Protein AF-A0A9E2ZW90-F1 (afdb_monomer)

Sequence (131 aa):
YHDELQDFEKMGVVRVLAVPSRVPGQPKIYVQNRILEQHADVWRLIEAGAVIFVCGNASTMAPAVRRAFMDVFCQQTGKSQADADTWLTDLRADHRYLEDIWGGSAAPADSVPSHDTAAMGGSAAVPCEGA

Solvent-accessible surface area (backbone atoms only — not comparable to full-atom values): 8274 Å² total; per-residue (Å²): 110,70,67,60,53,52,51,36,35,76,70,66,76,48,84,85,84,83,61,72,49,80,50,88,97,53,80,73,42,46,68,38,57,53,49,51,77,40,27,69,63,53,47,54,40,50,75,71,66,49,70,45,78,48,73,46,44,41,72,60,53,48,60,46,40,52,50,31,54,33,50,37,45,26,72,74,69,73,50,52,72,67,55,25,53,51,51,53,51,50,34,39,76,68,72,31,45,47,76,55,62,47,84,53,87,76,74,73,86,82,77,74,84,73,92,76,87,89,84,89,82,89,82,85,86,78,80,88,84,83,132

pLDDT: mean 85.1, std 20.92, range [36.53, 98.12]

Nearest PDB structures (foldseek):
  4dql-assembly3_B-2  TM=9.757E-01  e=1.133E-09  Priestia megaterium
  4dql-assembly3_A  TM=9.808E-01  e=2.671E-09  Priestia megaterium
  4dqk-assembly1_A  TM=9.873E-01  e=9.989E-09  Priestia megaterium
  8dmg-assembly1_B  TM=9.808E-01  e=9.352E-09  Priestia megaterium NBRC 15308 = ATCC 14581
  4dqk-assembly2_B  TM=9.837E-01  e=1.932E-08  Priestia megaterium

Mean predicted aligned error: 10.11 Å

Structure (mmCIF, N/CA/C/O backbone):
data_AF-A0A9E2ZW90-F1
#
_entry.id   AF-A0A9E2ZW90-F1
#
loop_
_atom_site.group_PDB
_atom_site.id
_atom_site.type_symbol
_atom_site.label_atom_id
_atom_site.label_alt_id
_atom_site.label_comp_id
_atom_site.label_asym_id
_atom_site.label_entity_id
_atom_site.label_seq_id
_atom_site.pdbx_PDB_ins_code
_atom_site.Cartn_x
_atom_site.Cartn_y
_atom_site.Cartn_z
_atom_site.occupancy
_atom_site.B_iso_or_equiv
_atom_site.auth_seq_id
_atom_site.auth_comp_id
_atom_site.auth_asym_id
_atom_site.auth_atom_id
_atom_site.pdbx_PDB_model_num
ATOM 1 N N . TYR A 1 1 ? 12.800 -12.842 -13.103 1.00 93.94 1 TYR A N 1
ATOM 2 C CA . TYR A 1 1 ? 11.391 -13.272 -13.086 1.00 93.94 1 TYR A CA 1
ATOM 3 C C . TYR A 1 1 ? 10.472 -12.446 -13.994 1.00 93.94 1 TYR A C 1
ATOM 5 O O . TYR A 1 1 ? 9.275 -12.471 -13.772 1.00 93.94 1 TYR A O 1
ATOM 13 N N . HIS A 1 2 ? 10.961 -11.704 -15.004 1.00 93.00 2 HIS A N 1
ATOM 14 C CA . HIS A 1 2 ? 10.053 -10.918 -15.862 1.00 93.00 2 HIS A CA 1
ATOM 15 C C . HIS A 1 2 ? 9.076 -11.822 -16.626 1.00 93.00 2 HIS A C 1
ATOM 17 O O . HIS A 1 2 ? 7.869 -11.675 -16.464 1.00 93.00 2 HIS A O 1
ATOM 23 N N . ASP A 1 3 ? 9.613 -12.791 -17.369 1.00 96.62 3 ASP A N 1
ATOM 24 C CA . ASP A 1 3 ? 8.826 -13.700 -18.209 1.00 96.62 3 ASP A CA 1
ATOM 25 C C . ASP A 1 3 ? 7.874 -14.567 -17.367 1.00 96.62 3 ASP A C 1
ATOM 27 O O . ASP A 1 3 ? 6.688 -14.662 -17.663 1.00 96.62 3 ASP A O 1
ATOM 31 N N . GLU A 1 4 ? 8.355 -15.101 -16.239 1.00 97.19 4 GLU A N 1
ATOM 32 C CA . GLU A 1 4 ? 7.540 -15.888 -15.300 1.00 97.19 4 GLU A CA 1
ATOM 33 C C . GLU A 1 4 ? 6.338 -15.101 -14.751 1.00 97.19 4 GLU A C 1
ATOM 35 O O . GLU A 1 4 ? 5.223 -15.616 -14.695 1.00 97.19 4 GLU A O 1
ATOM 40 N N . LEU A 1 5 ? 6.539 -13.833 -14.372 1.00 96.56 5 LEU A N 1
ATOM 41 C CA . LEU A 1 5 ? 5.458 -12.974 -13.885 1.00 96.56 5 LEU A CA 1
ATOM 42 C C . LEU A 1 5 ? 4.443 -12.649 -14.987 1.00 96.56 5 LEU A C 1
ATOM 44 O O . LEU A 1 5 ? 3.246 -12.583 -14.708 1.00 96.56 5 LEU A O 1
ATOM 48 N N . GLN A 1 6 ? 4.898 -12.480 -16.231 1.00 95.88 6 GLN A N 1
ATOM 49 C CA . GLN A 1 6 ? 4.004 -12.300 -17.376 1.00 95.88 6 GLN A CA 1
ATOM 50 C C . GLN A 1 6 ? 3.179 -13.554 -17.656 1.00 95.88 6 GLN A C 1
ATOM 52 O O . GLN A 1 6 ? 2.001 -13.450 -17.996 1.00 95.88 6 GLN A O 1
ATOM 57 N N . ASP A 1 7 ? 3.767 -14.737 -17.515 1.00 97.31 7 ASP A N 1
ATOM 58 C CA . ASP A 1 7 ? 3.042 -15.987 -17.714 1.00 97.31 7 ASP A CA 1
ATOM 59 C C . ASP A 1 7 ? 2.000 -16.211 -16.613 1.00 97.31 7 ASP A C 1
ATOM 61 O O . ASP A 1 7 ? 0.855 -16.548 -16.923 1.00 97.31 7 ASP A O 1
ATOM 65 N N . PHE A 1 8 ? 2.316 -15.902 -15.351 1.00 97.38 8 PHE A N 1
ATOM 66 C CA . PHE A 1 8 ? 1.319 -15.931 -14.276 1.00 97.38 8 PHE A CA 1
ATOM 67 C C . PHE A 1 8 ? 0.190 -14.914 -14.465 1.00 97.38 8 PHE A C 1
ATOM 69 O O . PHE A 1 8 ? -0.954 -15.201 -14.102 1.00 97.38 8 PHE A O 1
ATOM 76 N N . GLU A 1 9 ? 0.476 -13.758 -15.062 1.00 96.56 9 GLU A N 1
ATOM 77 C CA . GLU A 1 9 ? -0.554 -12.783 -15.419 1.00 96.56 9 GLU A CA 1
ATOM 78 C C . GLU A 1 9 ? -1.463 -13.297 -16.544 1.00 96.56 9 GLU A C 1
ATOM 80 O O . GLU A 1 9 ? -2.687 -13.22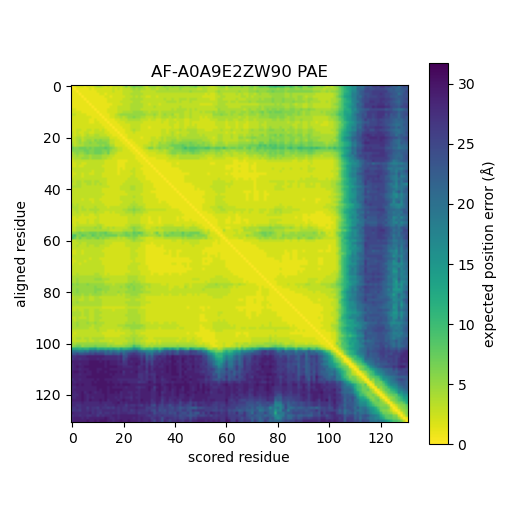3 -16.423 1.00 96.56 9 GLU A O 1
ATOM 85 N N . LYS A 1 10 ? -0.905 -13.926 -17.589 1.00 96.12 10 LYS A N 1
ATOM 86 C CA . LYS A 1 10 ? -1.696 -14.583 -18.653 1.00 96.12 10 LYS A CA 1
ATOM 87 C C . LYS A 1 10 ? -2.564 -15.722 -18.114 1.00 96.12 10 LYS A C 1
ATOM 89 O O . LYS A 1 10 ? -3.661 -15.945 -18.617 1.00 96.12 10 LYS A O 1
ATOM 94 N N . MET A 1 11 ? -2.078 -16.436 -17.100 1.00 96.94 11 MET A N 1
ATOM 95 C CA . MET A 1 11 ? -2.821 -17.495 -16.411 1.00 96.94 11 MET A CA 1
ATOM 96 C C . MET A 1 11 ? -3.881 -16.954 -15.436 1.00 96.94 11 MET A C 1
ATOM 98 O O . MET A 1 11 ? -4.652 -17.740 -14.891 1.00 96.94 11 MET A O 1
ATOM 102 N N . GLY A 1 12 ? -3.929 -15.638 -15.198 1.00 96.00 12 GLY A N 1
ATOM 103 C CA . GLY A 1 12 ? -4.871 -15.006 -14.271 1.00 96.00 12 GLY A CA 1
ATOM 104 C C . GLY A 1 12 ? -4.559 -15.246 -12.791 1.00 96.00 12 GLY A C 1
ATOM 105 O O . GLY A 1 12 ? -5.426 -15.029 -11.948 1.00 96.00 12 GLY A O 1
ATOM 106 N N . VAL A 1 13 ? -3.344 -15.698 -12.462 1.00 96.50 13 VAL A N 1
ATOM 107 C CA . VAL A 1 13 ? -2.918 -15.972 -11.077 1.00 96.50 13 VAL A CA 1
ATOM 108 C C . VAL A 1 13 ? -2.594 -14.672 -10.342 1.00 96.50 13 VAL A C 1
ATOM 110 O O . VAL A 1 13 ? -2.891 -14.528 -9.159 1.00 96.50 13 VAL A O 1
ATOM 113 N N . VAL A 1 14 ? -1.991 -13.714 -11.047 1.00 96.19 14 VAL A N 1
ATOM 114 C CA . VAL A 1 14 ? -1.603 -12.406 -10.510 1.00 96.19 14 VAL A CA 1
ATOM 115 C C . VAL A 1 14 ? -1.945 -11.299 -11.502 1.00 96.19 14 VAL A C 1
ATOM 117 O O . VAL A 1 14 ? -2.044 -11.534 -12.700 1.00 96.19 14 VAL A O 1
ATOM 120 N N . ARG A 1 15 ? -2.073 -10.069 -11.005 1.00 95.00 15 ARG A N 1
ATOM 121 C CA . ARG A 1 15 ? -2.027 -8.844 -11.814 1.00 95.00 15 ARG A CA 1
ATOM 122 C C . ARG A 1 15 ? -0.763 -8.094 -11.422 1.00 95.00 15 ARG A C 1
ATOM 124 O O . ARG A 1 15 ? -0.601 -7.764 -10.245 1.00 95.00 15 ARG A O 1
ATOM 131 N N . VAL A 1 16 ? 0.123 -7.821 -12.373 1.00 95.12 16 VAL A N 1
ATOM 132 C CA . VAL A 1 16 ? 1.447 -7.257 -12.084 1.00 95.12 16 VAL A CA 1
ATOM 133 C C . VAL A 1 16 ? 1.476 -5.781 -12.453 1.00 95.12 16 VAL A C 1
ATOM 135 O O . VAL A 1 16 ? 1.286 -5.387 -13.598 1.00 95.12 16 VAL A O 1
ATOM 138 N N . LEU A 1 17 ? 1.766 -4.933 -11.468 1.00 93.81 17 LEU A N 1
ATOM 139 C CA . LEU A 1 17 ? 1.969 -3.503 -11.684 1.00 93.81 17 LEU A CA 1
ATOM 140 C C . LEU A 1 17 ? 3.455 -3.174 -11.539 1.00 93.81 17 LEU A C 1
ATOM 142 O O . LEU A 1 17 ? 3.950 -2.938 -10.439 1.00 93.81 17 LEU A O 1
ATOM 146 N N . ALA A 1 18 ? 4.172 -3.160 -12.663 1.00 93.25 18 ALA A N 1
ATOM 147 C CA . ALA A 1 18 ? 5.572 -2.755 -12.693 1.00 93.25 18 ALA A CA 1
ATOM 148 C C . ALA A 1 18 ? 5.706 -1.225 -12.607 1.00 93.25 18 ALA A C 1
ATOM 150 O O . ALA A 1 18 ? 5.009 -0.489 -13.304 1.00 93.25 18 ALA A O 1
ATOM 151 N N . VAL A 1 19 ? 6.632 -0.749 -11.770 1.00 94.50 19 VAL A N 1
ATOM 152 C CA . VAL A 1 19 ? 6.842 0.684 -11.509 1.00 94.50 19 VAL A CA 1
ATOM 153 C C . VAL A 1 19 ? 8.312 1.052 -11.763 1.00 94.50 19 VAL A C 1
ATOM 155 O O . VAL A 1 19 ? 9.106 1.145 -10.823 1.00 94.50 19 VAL A O 1
ATOM 158 N N . PRO A 1 20 ? 8.733 1.199 -13.035 1.00 93.44 20 PRO A N 1
ATOM 159 C CA . PRO A 1 20 ? 10.111 1.548 -13.361 1.00 93.44 20 PRO A CA 1
ATOM 160 C C . PRO A 1 20 ? 10.410 3.004 -12.979 1.00 93.44 20 PRO A C 1
ATOM 162 O O . PRO A 1 20 ? 9.809 3.940 -13.495 1.00 93.44 20 PRO A O 1
ATOM 165 N N . SER A 1 21 ? 11.393 3.214 -12.104 1.00 94.06 21 SER A N 1
ATOM 166 C CA . SER A 1 21 ? 11.715 4.549 -11.572 1.00 94.06 21 SER A CA 1
ATOM 167 C C . SER A 1 21 ? 12.624 5.402 -12.466 1.00 94.06 21 SER A C 1
ATOM 169 O O . SER A 1 21 ? 12.864 6.567 -12.156 1.00 94.06 21 SER A O 1
ATOM 171 N N . ARG A 1 22 ? 13.185 4.841 -13.547 1.00 95.00 22 ARG A N 1
ATOM 172 C CA . ARG A 1 22 ? 14.217 5.484 -14.389 1.00 95.00 22 ARG A CA 1
ATOM 173 C C . ARG A 1 22 ? 13.880 5.423 -15.878 1.00 95.00 22 ARG A C 1
ATOM 175 O O . ARG A 1 22 ? 14.718 5.040 -16.689 1.00 95.00 22 ARG A O 1
ATOM 182 N N . VAL A 1 23 ? 12.650 5.779 -16.234 1.00 94.12 23 VAL A N 1
ATOM 183 C CA . VAL A 1 23 ? 12.246 5.881 -17.640 1.00 94.12 23 VAL A CA 1
ATOM 184 C C . VAL A 1 23 ? 12.685 7.248 -18.192 1.00 94.12 23 VAL A C 1
ATOM 186 O O . VAL A 1 23 ? 12.332 8.272 -17.603 1.00 94.12 23 VAL A O 1
ATOM 189 N N . PRO A 1 24 ? 13.471 7.307 -19.287 1.00 95.25 24 PRO A N 1
ATOM 190 C CA . PRO A 1 24 ? 13.900 8.575 -19.874 1.00 95.25 24 PRO A CA 1
ATOM 191 C C . PRO A 1 24 ? 12.714 9.479 -20.232 1.00 95.25 24 PRO A C 1
ATOM 193 O O . PRO A 1 24 ? 11.746 9.030 -20.839 1.00 95.25 24 PRO A O 1
ATOM 196 N N . GLY A 1 25 ? 12.797 10.757 -19.855 1.00 93.44 25 GLY A N 1
ATOM 197 C CA . GLY A 1 25 ? 11.747 11.744 -20.132 1.00 93.44 25 GLY A CA 1
ATOM 198 C C . GLY A 1 25 ? 10.500 11.644 -19.245 1.00 93.44 25 GLY A C 1
ATOM 199 O O . GLY A 1 25 ? 9.548 12.379 -19.485 1.00 93.44 25 GLY A O 1
ATOM 200 N N . GLN A 1 26 ? 10.490 10.778 -18.224 1.00 93.19 26 GLN A N 1
ATOM 201 C CA . GLN A 1 26 ? 9.369 10.631 -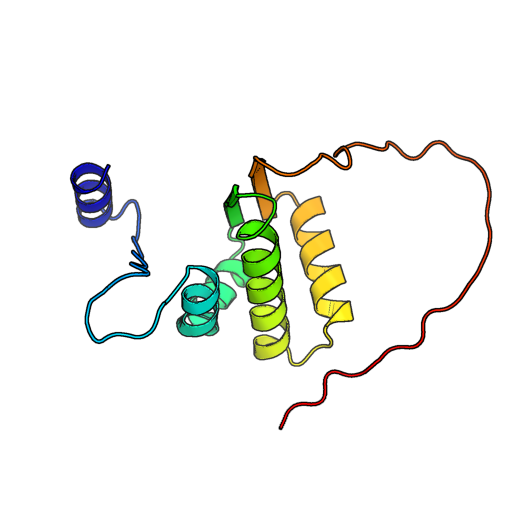17.289 1.00 93.19 26 GLN A CA 1
ATOM 202 C C . GLN A 1 26 ? 9.792 10.938 -15.843 1.00 93.19 26 GLN A C 1
ATOM 204 O O . GLN A 1 26 ? 10.957 10.735 -15.481 1.00 93.19 26 GLN A O 1
ATOM 209 N N . PRO A 1 27 ? 8.869 11.430 -14.994 1.00 92.31 27 PRO A N 1
ATOM 210 C CA . PRO A 1 27 ? 9.144 11.607 -13.573 1.00 92.31 27 PRO A CA 1
ATOM 211 C C . PRO A 1 27 ? 9.417 10.260 -12.893 1.00 92.31 27 PRO A C 1
ATOM 213 O O . PRO A 1 27 ? 8.918 9.212 -13.305 1.00 92.31 27 PRO A O 1
ATOM 216 N N . LYS A 1 28 ? 10.208 10.285 -11.815 1.00 94.94 28 LYS A N 1
ATOM 217 C CA . LYS A 1 28 ? 10.490 9.075 -11.036 1.00 94.94 28 LYS A CA 1
ATOM 218 C C . LYS A 1 28 ? 9.238 8.640 -10.286 1.00 94.94 28 LYS A C 1
ATOM 220 O O . LYS A 1 28 ? 8.742 9.372 -9.431 1.00 94.94 28 LYS A O 1
ATOM 225 N N . ILE A 1 29 ? 8.790 7.424 -10.559 1.00 94.88 29 ILE A N 1
ATOM 226 C CA . ILE A 1 29 ? 7.677 6.786 -9.859 1.00 94.88 29 ILE A CA 1
ATOM 227 C C . ILE A 1 29 ? 8.175 5.611 -9.016 1.00 94.88 29 ILE A C 1
ATOM 229 O O . ILE A 1 29 ? 9.145 4.939 -9.370 1.00 94.88 29 ILE A O 1
ATOM 233 N N . TYR A 1 30 ? 7.512 5.382 -7.886 1.00 96.38 30 TYR A N 1
ATOM 234 C CA . TYR A 1 30 ? 7.791 4.290 -6.958 1.00 96.38 30 TYR A CA 1
ATOM 235 C C . TYR A 1 30 ? 6.488 3.613 -6.533 1.00 96.38 30 TYR A C 1
ATOM 237 O O . TYR A 1 30 ? 5.397 4.131 -6.776 1.00 96.38 30 TYR A O 1
ATOM 245 N N . VAL A 1 31 ? 6.602 2.458 -5.881 1.00 96.88 31 VAL A N 1
ATOM 246 C CA . VAL A 1 31 ? 5.457 1.627 -5.482 1.00 96.88 31 VAL A CA 1
ATOM 247 C C . VAL A 1 31 ? 4.433 2.382 -4.630 1.00 96.88 31 VAL A C 1
ATOM 249 O O . VAL A 1 31 ? 3.240 2.268 -4.889 1.00 96.88 31 VAL A O 1
ATOM 252 N N . GLN A 1 32 ? 4.873 3.233 -3.699 1.00 97.19 32 GLN A N 1
ATOM 253 C CA . GLN A 1 32 ? 3.984 4.041 -2.860 1.00 97.19 32 GLN A CA 1
ATOM 254 C C . GLN A 1 32 ? 3.143 5.036 -3.672 1.00 97.19 32 GLN A C 1
ATOM 256 O O . GLN A 1 32 ? 1.968 5.230 -3.380 1.00 97.19 32 GLN A O 1
ATOM 261 N N . ASN A 1 33 ? 3.705 5.597 -4.749 1.00 96.38 33 ASN A N 1
ATOM 262 C CA . ASN A 1 33 ? 2.966 6.493 -5.640 1.00 96.38 33 ASN A CA 1
ATOM 263 C C . ASN A 1 33 ? 1.883 5.705 -6.381 1.00 96.38 33 ASN A C 1
ATOM 265 O O . ASN A 1 33 ? 0.744 6.145 -6.481 1.00 96.38 33 ASN A O 1
ATOM 269 N N . ARG A 1 34 ? 2.226 4.498 -6.848 1.00 96.12 34 ARG A N 1
ATOM 270 C CA . ARG A 1 34 ? 1.290 3.637 -7.572 1.00 96.12 34 ARG A CA 1
ATOM 271 C C . ARG A 1 34 ? 0.141 3.142 -6.689 1.00 96.12 34 ARG A C 1
ATOM 273 O O . ARG A 1 34 ? -0.977 3.023 -7.181 1.00 96.12 34 ARG A O 1
ATOM 280 N N . ILE A 1 35 ? 0.402 2.891 -5.404 1.00 97.25 35 ILE A N 1
ATOM 281 C CA . ILE A 1 35 ? -0.630 2.563 -4.406 1.00 97.25 35 ILE A CA 1
ATOM 282 C C . ILE A 1 35 ? -1.636 3.712 -4.287 1.00 97.25 35 ILE A C 1
ATOM 284 O O . ILE A 1 35 ? -2.837 3.470 -4.353 1.00 97.25 35 ILE A O 1
ATOM 288 N N . LEU A 1 36 ? -1.155 4.955 -4.188 1.00 96.81 36 LEU A N 1
ATOM 289 C CA . LEU A 1 36 ? -2.013 6.142 -4.116 1.00 96.81 36 LEU A CA 1
ATOM 290 C C . LEU A 1 36 ? -2.792 6.374 -5.418 1.00 96.81 36 LEU A C 1
ATOM 292 O O . LEU A 1 36 ? -3.987 6.648 -5.386 1.00 96.81 36 LEU A O 1
ATOM 296 N N . GLU A 1 37 ? -2.169 6.195 -6.583 1.00 96.06 37 GLU A N 1
ATOM 297 C CA . GLU A 1 37 ? -2.874 6.284 -7.872 1.00 96.06 37 GLU A CA 1
ATOM 298 C C . GLU A 1 37 ? -4.011 5.258 -7.995 1.00 96.06 37 GLU A C 1
ATOM 300 O O . GLU A 1 37 ? -5.036 5.537 -8.611 1.00 96.06 37 GLU A O 1
ATOM 305 N N . GLN A 1 38 ? -3.834 4.065 -7.421 1.00 95.81 38 GLN A N 1
ATOM 306 C CA . GLN A 1 38 ? -4.810 2.971 -7.441 1.00 95.81 38 GLN A CA 1
ATOM 307 C C . GLN A 1 38 ? -5.608 2.870 -6.125 1.00 95.81 38 GLN A C 1
ATOM 309 O O . GLN A 1 38 ? -6.179 1.818 -5.841 1.00 95.81 38 GLN A O 1
ATOM 314 N N . HIS A 1 39 ? -5.665 3.944 -5.325 1.00 95.88 39 HIS A N 1
ATOM 315 C CA . HIS A 1 39 ? -6.252 3.959 -3.977 1.00 95.88 39 HIS A CA 1
ATOM 316 C C . HIS A 1 39 ? -7.652 3.332 -3.902 1.00 95.88 39 HIS A C 1
ATOM 318 O O . HIS A 1 39 ? -7.926 2.591 -2.964 1.00 95.88 39 HIS A O 1
ATOM 324 N N . ALA A 1 40 ? -8.527 3.578 -4.882 1.00 95.50 40 ALA A N 1
ATOM 325 C CA . ALA A 1 40 ? -9.877 3.007 -4.917 1.00 95.50 40 ALA A CA 1
ATOM 326 C C . ALA A 1 40 ? -9.879 1.474 -5.058 1.00 95.50 40 ALA A C 1
ATOM 328 O O . ALA A 1 40 ? -10.579 0.778 -4.324 1.00 95.50 40 ALA A O 1
ATOM 329 N N . ASP A 1 41 ? -9.060 0.938 -5.964 1.00 95.88 41 ASP A N 1
ATOM 330 C CA . ASP A 1 41 ? -8.918 -0.508 -6.160 1.00 95.88 41 ASP A CA 1
ATOM 331 C C . ASP A 1 41 ? -8.260 -1.175 -4.949 1.00 95.88 41 ASP A C 1
ATOM 333 O O . ASP A 1 41 ? -8.696 -2.239 -4.507 1.00 95.88 41 ASP A O 1
ATOM 337 N N . VAL A 1 42 ? -7.221 -0.538 -4.404 1.00 96.44 42 VAL A N 1
ATOM 338 C CA . VAL A 1 42 ? -6.516 -1.007 -3.207 1.00 96.44 42 VAL A CA 1
ATOM 339 C C . VAL A 1 42 ? -7.474 -1.064 -2.019 1.00 96.44 42 VAL A C 1
ATOM 341 O O . VAL A 1 42 ? -7.556 -2.095 -1.353 1.00 96.44 42 VAL A O 1
ATOM 344 N N . TRP A 1 43 ? -8.238 0.002 -1.783 1.00 97.50 43 TRP A N 1
ATOM 345 C CA . TRP A 1 43 ? -9.195 0.067 -0.682 1.00 97.50 43 TRP A CA 1
ATOM 346 C C . TRP A 1 43 ? -10.287 -0.992 -0.805 1.00 97.50 43 TRP A C 1
ATOM 348 O O . TRP A 1 43 ? -10.528 -1.738 0.140 1.00 97.50 43 TRP A O 1
ATOM 358 N N . ARG A 1 44 ? -10.856 -1.157 -2.004 1.00 97.69 44 ARG A N 1
ATOM 359 C CA . ARG A 1 44 ? -11.848 -2.204 -2.279 1.00 97.69 44 ARG A CA 1
ATOM 360 C C . ARG A 1 44 ? -11.333 -3.604 -1.924 1.00 97.69 44 ARG A C 1
ATOM 362 O O . ARG A 1 44 ? -12.089 -4.424 -1.411 1.00 97.69 44 ARG A O 1
ATOM 369 N N . LEU A 1 45 ? -10.062 -3.905 -2.205 1.00 97.12 45 LEU A N 1
ATOM 370 C CA . LEU A 1 45 ? -9.453 -5.192 -1.842 1.00 97.12 45 LEU A CA 1
ATOM 371 C C . LEU A 1 45 ? -9.278 -5.332 -0.326 1.00 97.12 45 LEU A C 1
ATOM 373 O O . LEU A 1 45 ? -9.556 -6.395 0.229 1.00 97.12 45 LEU A O 1
ATOM 377 N N . ILE A 1 46 ? -8.850 -4.265 0.347 1.00 96.25 46 ILE A N 1
ATOM 378 C CA . ILE A 1 46 ? -8.707 -4.226 1.806 1.00 96.25 46 ILE A CA 1
ATOM 379 C C . ILE A 1 46 ? -10.057 -4.475 2.486 1.00 96.25 46 ILE A C 1
ATOM 381 O O . ILE A 1 46 ? -10.135 -5.304 3.396 1.00 96.25 46 ILE A O 1
ATOM 385 N N . GLU A 1 47 ? -11.125 -3.822 2.032 1.00 96.12 47 GLU A N 1
ATOM 386 C CA . GLU A 1 47 ? -12.480 -4.036 2.554 1.00 96.12 47 GLU A CA 1
ATOM 387 C C . GLU A 1 47 ? -12.980 -5.460 2.291 1.00 96.12 47 GLU A C 1
ATOM 389 O O . GLU A 1 47 ? -13.644 -6.050 3.139 1.00 96.12 47 GLU A O 1
ATOM 394 N N . ALA A 1 48 ? -12.589 -6.056 1.162 1.00 97.25 48 ALA A N 1
ATOM 395 C CA . ALA A 1 48 ? -12.907 -7.441 0.823 1.00 97.25 48 ALA A CA 1
ATOM 396 C C . ALA A 1 48 ? -12.104 -8.493 1.618 1.00 97.25 48 ALA A C 1
ATOM 398 O O . ALA A 1 48 ? -12.229 -9.686 1.344 1.00 97.25 48 ALA A O 1
ATOM 399 N N . GLY A 1 49 ? -11.280 -8.088 2.589 1.00 96.19 49 GLY A N 1
ATOM 400 C CA . GLY A 1 49 ? -10.531 -9.024 3.428 1.00 96.19 49 GLY A CA 1
ATOM 401 C C . GLY A 1 49 ? -9.131 -9.368 2.914 1.00 96.19 49 GLY A C 1
ATOM 402 O O . GLY A 1 49 ? -8.542 -10.333 3.395 1.00 96.19 49 GLY A O 1
ATOM 403 N N . ALA A 1 50 ? -8.570 -8.606 1.967 1.00 96.88 50 ALA A N 1
ATOM 404 C CA . ALA A 1 50 ? -7.228 -8.877 1.449 1.00 96.88 50 ALA A CA 1
ATOM 405 C C . ALA A 1 50 ? -6.150 -8.845 2.547 1.00 96.88 50 ALA A C 1
ATOM 407 O O . ALA A 1 50 ? -6.268 -8.115 3.541 1.00 96.88 50 ALA A O 1
ATOM 408 N N . VAL A 1 51 ? -5.093 -9.626 2.316 1.00 97.81 51 VAL A N 1
ATOM 409 C CA . VAL A 1 51 ? -3.859 -9.648 3.107 1.00 97.81 51 VAL A CA 1
ATOM 410 C C . VAL A 1 51 ? -2.777 -8.910 2.325 1.00 97.81 51 VAL A C 1
ATOM 412 O O . VAL A 1 51 ? -2.581 -9.151 1.133 1.00 97.81 51 VAL A O 1
ATOM 415 N N . ILE A 1 52 ? -2.090 -7.995 2.996 1.00 98.00 52 ILE A N 1
ATOM 416 C CA . ILE A 1 52 ? -1.047 -7.147 2.434 1.00 98.00 52 ILE A CA 1
ATOM 417 C C . ILE A 1 52 ? 0.308 -7.717 2.843 1.00 98.00 52 ILE A C 1
ATOM 419 O O . ILE A 1 52 ? 0.576 -7.914 4.026 1.00 98.00 52 ILE A O 1
ATOM 423 N N . PHE A 1 53 ? 1.174 -7.927 1.857 1.00 97.56 53 PHE A N 1
ATOM 424 C CA . PHE A 1 53 ? 2.560 -8.335 2.061 1.00 97.56 53 PHE A CA 1
ATOM 425 C C . PHE A 1 53 ? 3.494 -7.255 1.523 1.00 97.56 53 PHE A C 1
ATOM 427 O O . PHE A 1 53 ? 3.343 -6.808 0.383 1.00 97.56 53 PHE A O 1
ATOM 434 N N . VAL A 1 54 ? 4.473 -6.848 2.327 1.00 97.25 54 VAL A N 1
ATOM 435 C CA . VAL A 1 54 ? 5.479 -5.851 1.948 1.00 97.25 54 VAL A CA 1
ATOM 436 C C . VAL A 1 54 ? 6.864 -6.430 2.187 1.00 97.25 54 VAL A C 1
ATOM 438 O O . VAL A 1 54 ? 7.266 -6.631 3.327 1.00 97.25 54 VAL A O 1
ATOM 441 N N . CYS A 1 55 ? 7.617 -6.662 1.114 1.00 96.00 55 CYS A N 1
ATOM 442 C CA . CYS A 1 55 ? 8.999 -7.125 1.199 1.00 96.00 55 CYS A CA 1
ATOM 443 C C . CYS A 1 55 ? 9.959 -6.102 0.591 1.00 96.00 55 CYS A C 1
ATOM 445 O O . CYS A 1 55 ? 9.676 -5.543 -0.473 1.00 96.00 55 CYS A O 1
ATOM 447 N N . GLY A 1 56 ? 11.100 -5.842 1.231 1.00 94.06 56 GLY A N 1
ATOM 448 C CA . GLY A 1 56 ? 12.088 -4.927 0.662 1.00 94.06 56 GLY A CA 1
ATOM 449 C C . GLY A 1 56 ? 12.958 -4.185 1.664 1.00 94.06 56 GLY A C 1
ATOM 450 O O . GLY A 1 56 ? 13.221 -4.614 2.783 1.00 94.06 56 GLY A O 1
ATOM 451 N N . ASN A 1 57 ? 13.411 -3.011 1.232 1.00 93.69 57 ASN A N 1
ATOM 452 C CA . ASN A 1 57 ? 14.286 -2.159 2.023 1.00 93.69 57 ASN A CA 1
ATOM 453 C C . ASN A 1 57 ? 13.541 -1.548 3.227 1.00 93.69 57 ASN A C 1
ATOM 455 O O . ASN A 1 57 ? 12.613 -0.751 3.054 1.00 93.69 57 ASN A O 1
ATOM 459 N N . ALA A 1 58 ? 14.003 -1.868 4.437 1.00 90.81 58 ALA A N 1
ATOM 460 C CA . ALA A 1 58 ? 13.420 -1.410 5.698 1.00 90.81 58 ALA A CA 1
ATOM 461 C C . ALA A 1 58 ? 13.589 0.096 5.945 1.00 90.81 58 ALA A C 1
ATOM 463 O O . ALA A 1 58 ? 12.745 0.716 6.586 1.00 90.81 58 ALA A O 1
ATOM 464 N N . SER A 1 59 ? 14.670 0.686 5.434 1.00 89.06 59 SER A N 1
ATOM 465 C CA . SER A 1 59 ? 15.069 2.061 5.754 1.00 89.06 59 SER A CA 1
ATOM 466 C C . SER A 1 59 ? 14.337 3.114 4.920 1.00 89.06 59 SER A C 1
ATOM 468 O O . SER A 1 59 ? 14.149 4.237 5.373 1.00 89.06 59 SER A O 1
ATOM 470 N N . THR A 1 60 ? 13.933 2.775 3.694 1.00 90.06 60 THR A N 1
ATOM 471 C CA . THR A 1 60 ? 13.377 3.749 2.735 1.00 90.06 60 THR A CA 1
ATOM 472 C C . THR A 1 60 ? 12.041 3.317 2.148 1.00 90.06 60 THR A C 1
ATOM 474 O O . THR A 1 60 ? 11.090 4.093 2.157 1.00 90.06 60 THR A O 1
ATOM 477 N N . MET A 1 61 ? 11.941 2.077 1.662 1.00 94.50 61 MET A N 1
ATOM 478 C CA . MET A 1 61 ? 10.748 1.603 0.962 1.00 94.50 61 MET A CA 1
ATOM 479 C C . MET A 1 61 ? 9.611 1.297 1.939 1.00 94.50 61 MET A C 1
ATOM 481 O O . MET A 1 61 ? 8.501 1.786 1.750 1.00 94.50 61 MET A O 1
ATOM 485 N N . ALA A 1 62 ? 9.880 0.525 2.994 1.00 95.19 62 ALA A N 1
ATOM 486 C CA . ALA A 1 62 ? 8.837 0.095 3.923 1.00 95.19 62 ALA A CA 1
ATOM 487 C C . ALA A 1 62 ? 8.110 1.267 4.620 1.00 95.19 62 ALA A C 1
ATOM 489 O O . ALA A 1 62 ? 6.878 1.284 4.601 1.00 95.19 62 ALA A O 1
ATOM 490 N N . PRO A 1 63 ? 8.802 2.301 5.151 1.00 95.50 63 PRO A N 1
ATOM 491 C CA . PRO A 1 63 ? 8.125 3.454 5.744 1.00 95.50 63 PRO A CA 1
ATOM 492 C C . PRO A 1 63 ? 7.262 4.218 4.732 1.00 95.50 63 PRO A C 1
ATOM 494 O O . PRO A 1 63 ? 6.160 4.647 5.069 1.00 95.50 63 PRO A O 1
ATOM 497 N N . ALA A 1 64 ? 7.731 4.351 3.486 1.00 96.50 64 ALA A N 1
ATOM 498 C CA . ALA A 1 64 ? 6.994 5.038 2.428 1.00 96.50 64 ALA A CA 1
ATOM 499 C C . ALA A 1 64 ? 5.729 4.271 2.007 1.00 96.50 64 ALA A C 1
ATOM 501 O O . ALA A 1 64 ? 4.684 4.879 1.787 1.00 96.50 64 ALA A O 1
ATOM 502 N N . VAL A 1 65 ? 5.805 2.939 1.933 1.00 97.62 65 VAL A N 1
ATOM 503 C CA . VAL A 1 65 ? 4.652 2.080 1.621 1.00 97.62 65 VAL A CA 1
ATOM 504 C C . VAL A 1 65 ? 3.615 2.125 2.743 1.00 97.62 65 VAL A C 1
ATOM 506 O O . VAL A 1 65 ? 2.436 2.321 2.453 1.00 97.62 65 VAL A O 1
ATOM 509 N N . ARG A 1 66 ? 4.034 2.040 4.015 1.00 96.94 66 ARG A N 1
ATOM 510 C CA . ARG A 1 66 ? 3.121 2.203 5.162 1.00 96.94 66 ARG A CA 1
ATOM 511 C C . ARG A 1 66 ? 2.374 3.521 5.108 1.00 96.94 66 ARG A C 1
ATOM 513 O O . ARG A 1 66 ? 1.153 3.539 5.227 1.00 96.94 66 ARG A O 1
ATOM 520 N N . ARG A 1 67 ? 3.111 4.612 4.883 1.00 97.50 67 ARG A N 1
ATOM 521 C CA . ARG A 1 67 ? 2.520 5.943 4.786 1.00 97.50 67 ARG A CA 1
ATOM 522 C C . ARG A 1 67 ? 1.476 6.006 3.673 1.00 97.50 67 ARG A C 1
ATOM 524 O O . ARG A 1 67 ? 0.381 6.490 3.926 1.00 97.50 67 ARG A O 1
ATOM 531 N N . ALA A 1 68 ? 1.769 5.442 2.501 1.00 98.00 68 ALA A N 1
ATOM 532 C CA . ALA A 1 68 ? 0.805 5.400 1.405 1.00 98.00 68 ALA A CA 1
ATOM 533 C C . ALA A 1 68 ? -0.475 4.635 1.763 1.00 98.00 68 ALA A C 1
ATOM 535 O O . ALA A 1 68 ? -1.556 5.115 1.446 1.00 98.00 68 ALA A O 1
ATOM 536 N N . PHE A 1 69 ? -0.397 3.495 2.456 1.00 98.12 69 PHE A N 1
ATOM 537 C CA . PHE A 1 69 ? -1.605 2.792 2.906 1.00 98.12 69 PHE A CA 1
ATOM 538 C C . PHE A 1 69 ? -2.425 3.605 3.914 1.00 98.12 69 PHE A C 1
ATOM 540 O O . PHE A 1 69 ? -3.649 3.642 3.809 1.00 98.12 69 PHE A O 1
ATOM 547 N N . MET A 1 70 ? -1.770 4.289 4.856 1.00 98.00 70 MET A N 1
ATOM 548 C CA . MET A 1 70 ? -2.461 5.185 5.791 1.00 98.00 70 MET A CA 1
ATOM 549 C C . MET A 1 70 ? -3.119 6.363 5.062 1.00 98.00 70 MET A C 1
ATOM 551 O O . MET A 1 70 ? -4.239 6.740 5.386 1.00 98.00 70 MET A O 1
ATOM 555 N N . ASP A 1 71 ? -2.451 6.928 4.056 1.00 97.88 71 ASP A N 1
ATOM 556 C CA . ASP A 1 71 ? -3.009 8.011 3.247 1.00 97.88 71 ASP A CA 1
ATOM 557 C C . ASP A 1 71 ? -4.211 7.519 2.415 1.00 97.88 71 ASP A C 1
ATOM 559 O O . ASP A 1 71 ? -5.212 8.230 2.325 1.00 97.88 71 ASP A O 1
ATOM 563 N N . VAL A 1 72 ? -4.171 6.289 1.876 1.00 97.88 72 VAL A N 1
ATOM 564 C CA . VAL A 1 72 ? -5.339 5.647 1.237 1.00 97.88 72 VAL A CA 1
ATOM 565 C C . VAL A 1 72 ? -6.501 5.536 2.226 1.00 97.88 72 VAL A C 1
ATOM 567 O O . VAL A 1 72 ? -7.621 5.894 1.871 1.00 97.88 72 VAL A O 1
ATOM 570 N N . PHE A 1 73 ? -6.253 5.098 3.464 1.00 97.94 73 PHE A N 1
ATOM 571 C CA . PHE A 1 73 ? -7.285 5.044 4.504 1.00 97.94 73 PHE A CA 1
ATOM 572 C C . PHE A 1 73 ? -7.904 6.424 4.753 1.00 97.94 73 PHE A C 1
ATOM 574 O O . PHE A 1 73 ? -9.120 6.579 4.650 1.00 97.94 73 PHE A O 1
ATOM 581 N N . CYS A 1 74 ? -7.079 7.447 4.999 1.00 97.62 74 CYS A N 1
ATOM 582 C CA . CYS A 1 74 ? -7.554 8.810 5.242 1.00 97.62 74 CYS A CA 1
ATOM 583 C C . CYS A 1 74 ? -8.405 9.335 4.075 1.00 97.62 74 CYS A C 1
ATOM 585 O O . CYS A 1 74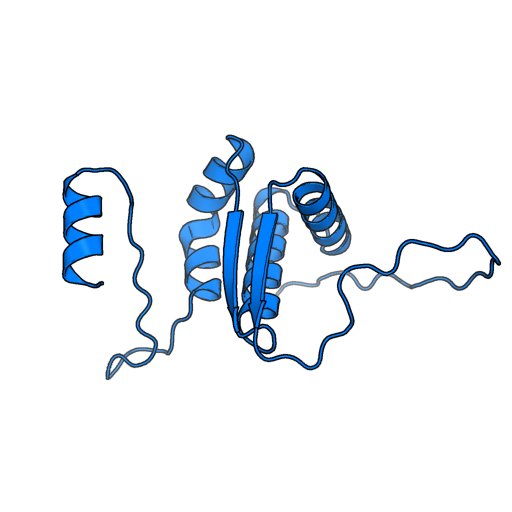 ? -9.466 9.914 4.305 1.00 97.62 74 CYS A O 1
ATOM 587 N N . GLN A 1 75 ? -7.975 9.101 2.830 1.00 96.50 75 GLN A N 1
ATOM 588 C CA . GLN A 1 75 ? -8.705 9.525 1.629 1.00 96.50 75 GLN A CA 1
ATOM 589 C C . GLN A 1 75 ? -10.066 8.836 1.487 1.00 96.50 75 GLN A C 1
ATOM 591 O O . GLN A 1 75 ? -11.022 9.468 1.048 1.00 96.50 75 GLN A O 1
ATOM 596 N N . GLN A 1 76 ? -10.161 7.558 1.856 1.00 95.81 76 GLN A N 1
ATOM 597 C CA . GLN A 1 76 ? -11.374 6.761 1.660 1.00 95.81 76 GLN A CA 1
ATOM 598 C C . GLN A 1 76 ? -12.379 6.915 2.800 1.00 95.81 76 GLN A C 1
ATOM 600 O O . GLN A 1 76 ? -13.586 6.859 2.572 1.00 95.81 76 GLN A O 1
ATOM 605 N N . THR A 1 77 ? -11.908 7.132 4.030 1.00 95.75 77 THR A N 1
ATOM 606 C CA . THR A 1 77 ? -12.784 7.216 5.207 1.00 95.75 77 THR A CA 1
ATOM 607 C C . THR A 1 77 ? -12.987 8.640 5.720 1.00 95.75 77 THR A C 1
ATOM 609 O O . THR A 1 77 ? -13.840 8.845 6.582 1.00 95.75 77 THR A O 1
ATOM 612 N N . GLY A 1 78 ? -12.177 9.608 5.276 1.00 95.88 78 GLY A N 1
ATOM 613 C CA . GLY A 1 78 ? -12.174 10.983 5.793 1.00 95.88 78 GLY A CA 1
ATOM 614 C C . GLY A 1 78 ? -11.727 11.102 7.256 1.00 95.88 78 GLY A C 1
ATOM 615 O O . GLY A 1 78 ? -12.038 12.091 7.916 1.00 95.88 78 GLY A O 1
ATOM 616 N N . LYS A 1 79 ? -11.050 10.077 7.788 1.00 96.75 79 LYS A N 1
ATOM 617 C CA . LYS A 1 79 ? -10.598 10.024 9.187 1.00 96.75 79 LYS A CA 1
ATOM 618 C C . LYS A 1 79 ? -9.200 10.618 9.344 1.00 96.75 79 LYS A C 1
ATOM 620 O O . LYS A 1 79 ? -8.518 10.910 8.363 1.00 96.75 79 LYS A O 1
ATOM 625 N N . SER A 1 80 ? -8.787 10.815 10.593 1.00 96.69 80 SER A N 1
ATOM 626 C CA . SER A 1 80 ? -7.503 11.433 10.911 1.00 96.69 80 SER A CA 1
ATOM 627 C C . SER A 1 80 ? -6.323 10.485 10.679 1.00 96.69 80 SER A C 1
ATOM 629 O O . SER A 1 80 ? -6.467 9.264 10.622 1.00 96.69 80 SER A O 1
ATOM 631 N N . GLN A 1 81 ? -5.115 11.051 10.645 1.00 94.81 81 GLN A N 1
ATOM 632 C CA . GLN A 1 81 ? -3.893 10.254 10.566 1.00 94.81 81 GLN A CA 1
ATOM 633 C C . GLN A 1 81 ? -3.703 9.322 11.772 1.00 94.81 81 GLN A C 1
ATOM 635 O O . GLN A 1 81 ? -3.139 8.242 11.620 1.00 94.81 81 GLN A O 1
ATOM 640 N N . ALA A 1 82 ? -4.161 9.732 12.958 1.00 96.25 82 ALA A N 1
ATOM 641 C CA . ALA A 1 82 ? -4.093 8.906 14.161 1.00 96.25 82 ALA A CA 1
ATOM 642 C C . ALA A 1 82 ? -5.019 7.684 14.055 1.00 96.25 82 ALA A C 1
ATOM 644 O O . ALA A 1 82 ? -4.645 6.579 14.453 1.00 96.25 82 ALA A O 1
ATOM 645 N N . ASP A 1 83 ? -6.194 7.861 13.441 1.00 97.44 83 ASP A N 1
ATOM 646 C CA . ASP A 1 83 ? -7.096 6.748 13.139 1.00 97.44 83 ASP A CA 1
ATOM 647 C C . ASP A 1 83 ? -6.461 5.785 12.129 1.00 97.44 83 ASP A C 1
ATOM 649 O O . ASP A 1 83 ? -6.588 4.573 12.274 1.00 97.44 83 ASP A O 1
ATOM 653 N N . ALA A 1 84 ? -5.741 6.312 11.134 1.00 97.69 84 ALA A N 1
ATOM 654 C CA . ALA A 1 84 ? -5.031 5.497 10.151 1.00 97.69 84 ALA A CA 1
ATOM 655 C C . ALA A 1 84 ? -3.885 4.681 10.775 1.00 97.69 84 ALA A C 1
ATOM 657 O O . ALA A 1 84 ? -3.643 3.546 10.370 1.00 97.69 84 ALA A O 1
ATOM 658 N N . ASP A 1 85 ? -3.182 5.236 11.764 1.00 97.06 85 ASP A N 1
ATOM 659 C CA . ASP A 1 85 ? -2.132 4.526 12.506 1.00 97.06 85 ASP A CA 1
ATOM 660 C C . ASP A 1 85 ? -2.698 3.390 13.362 1.00 97.06 85 ASP A C 1
ATOM 662 O O . ASP A 1 85 ? -2.192 2.264 13.336 1.00 97.06 85 ASP A O 1
ATOM 666 N N . THR A 1 86 ? -3.816 3.665 14.037 1.00 97.94 86 THR A N 1
ATOM 667 C CA . THR A 1 86 ? -4.563 2.659 14.801 1.00 97.94 86 THR A CA 1
ATOM 668 C C . THR A 1 86 ? -5.041 1.540 13.875 1.00 97.94 86 THR A C 1
ATOM 670 O O . THR A 1 86 ? -4.744 0.375 14.111 1.00 97.94 86 THR A O 1
ATOM 673 N N . TRP A 1 87 ? -5.668 1.891 12.749 1.00 97.81 87 TRP A N 1
ATOM 674 C CA . TRP A 1 87 ? -6.128 0.931 11.742 1.00 97.81 87 TRP A CA 1
ATOM 675 C C . TRP A 1 87 ? -5.003 0.045 11.190 1.00 97.81 87 TRP A C 1
ATOM 677 O O . TRP A 1 87 ? -5.182 -1.163 11.031 1.00 97.81 87 TRP A O 1
ATOM 687 N N . LEU A 1 88 ? -3.831 0.618 10.902 1.00 97.06 88 LEU A N 1
ATOM 688 C CA . LEU A 1 88 ? -2.693 -0.160 10.412 1.00 97.06 88 LEU A CA 1
ATOM 689 C C . LEU A 1 88 ? -2.139 -1.097 11.498 1.00 97.06 88 LEU A C 1
ATOM 691 O O . LEU A 1 88 ? -1.692 -2.204 11.189 1.00 97.06 88 LEU A O 1
ATOM 695 N N . THR A 1 89 ? -2.168 -0.664 12.759 1.00 97.12 89 THR A N 1
ATOM 696 C CA . THR A 1 89 ? -1.796 -1.491 13.915 1.00 97.12 89 THR A CA 1
ATOM 697 C C . THR A 1 89 ? -2.756 -2.666 14.083 1.00 97.12 89 THR A C 1
ATOM 699 O O . THR A 1 89 ? -2.298 -3.801 14.224 1.00 97.12 89 THR A O 1
ATOM 702 N N . ASP A 1 90 ? -4.060 -2.428 13.957 1.00 97.38 90 ASP A N 1
ATOM 703 C CA . ASP A 1 90 ? -5.082 -3.476 14.012 1.00 97.38 90 ASP A CA 1
ATOM 704 C C . ASP A 1 90 ? -4.905 -4.481 12.862 1.00 97.38 90 ASP A C 1
ATOM 706 O O . ASP A 1 90 ? -4.868 -5.687 13.093 1.00 97.38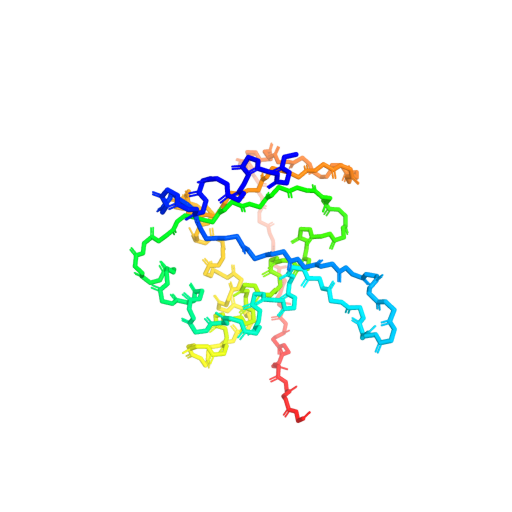 90 ASP A O 1
ATOM 710 N N . LEU A 1 91 ? -4.654 -4.015 11.630 1.00 96.88 91 LEU A N 1
ATOM 711 C CA . LEU A 1 91 ? -4.363 -4.908 10.497 1.00 96.88 91 LEU A CA 1
ATOM 712 C C . LEU A 1 91 ? -3.139 -5.803 10.727 1.00 96.88 91 LEU A C 1
ATOM 714 O O . LEU A 1 91 ? -3.096 -6.929 10.225 1.00 96.88 91 LEU A O 1
ATOM 718 N N . ARG A 1 92 ? -2.125 -5.312 11.441 1.00 96.38 92 ARG A N 1
ATOM 719 C CA . ARG A 1 92 ? -0.947 -6.111 11.807 1.00 96.38 92 ARG A CA 1
ATOM 720 C C . ARG A 1 92 ? -1.293 -7.153 12.863 1.00 96.38 92 ARG A C 1
ATOM 722 O O . ARG A 1 92 ? -0.885 -8.303 12.710 1.00 96.38 92 ARG A O 1
ATOM 729 N N . ALA A 1 93 ? -2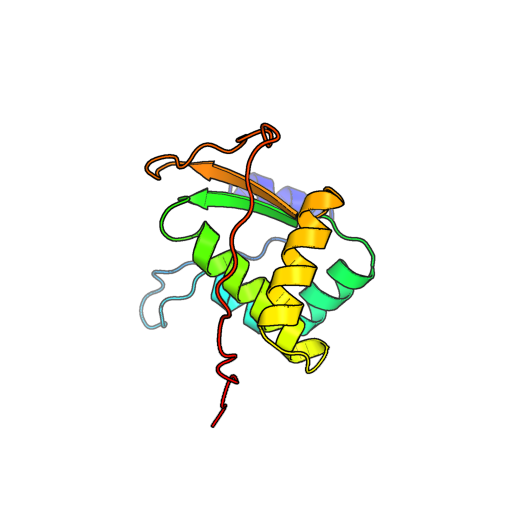.048 -6.764 13.891 1.00 96.81 93 ALA A N 1
ATOM 730 C CA . ALA A 1 93 ? -2.524 -7.675 14.931 1.00 96.81 93 ALA A CA 1
ATOM 731 C C . ALA A 1 93 ? -3.409 -8.791 14.349 1.00 96.81 93 ALA A C 1
ATOM 733 O O . ALA A 1 93 ? -3.283 -9.946 14.747 1.00 96.81 93 ALA A O 1
ATOM 734 N N . ASP A 1 94 ? -4.210 -8.468 13.334 1.00 96.62 94 ASP A N 1
ATOM 735 C CA . ASP A 1 94 ? -5.077 -9.408 12.619 1.00 96.62 94 ASP A CA 1
ATOM 736 C C . ASP A 1 94 ? -4.338 -10.273 11.578 1.00 96.62 94 ASP A C 1
ATOM 738 O O . ASP A 1 94 ? -4.970 -11.019 10.829 1.00 96.62 94 ASP A O 1
ATOM 742 N N . HIS A 1 95 ? -3.007 -10.177 11.478 1.00 96.38 95 HIS A N 1
ATOM 743 C CA . HIS A 1 95 ? -2.198 -10.856 10.454 1.00 96.38 95 HIS A CA 1
ATOM 744 C C . HIS A 1 95 ? -2.634 -10.550 9.010 1.00 96.38 95 HIS A C 1
ATOM 746 O O . HIS A 1 95 ? -2.497 -11.377 8.106 1.00 96.38 95 HIS A O 1
ATOM 752 N N . ARG A 1 96 ? -3.147 -9.341 8.774 1.00 97.50 96 ARG A N 1
ATOM 753 C CA . ARG A 1 96 ? -3.582 -8.857 7.457 1.00 97.50 96 ARG A CA 1
ATOM 754 C C . ARG A 1 96 ? -2.613 -7.866 6.821 1.00 97.50 96 ARG A C 1
ATOM 756 O O . ARG A 1 96 ? -2.769 -7.553 5.645 1.00 97.50 96 ARG A O 1
ATOM 763 N N . TYR A 1 97 ? -1.609 -7.397 7.556 1.00 97.62 97 TYR A N 1
ATOM 764 C CA . TYR A 1 97 ? -0.503 -6.598 7.034 1.00 97.62 97 TYR A CA 1
ATOM 765 C C . TYR A 1 97 ? 0.825 -7.158 7.557 1.00 97.62 97 TYR A C 1
ATOM 767 O O . TYR A 1 97 ? 1.125 -7.044 8.746 1.00 97.62 97 TYR A O 1
ATOM 775 N N . LEU A 1 98 ? 1.610 -7.779 6.674 1.00 97.00 98 LEU A N 1
ATOM 776 C CA . LEU A 1 98 ? 2.872 -8.445 6.999 1.00 97.00 98 LEU A CA 1
ATOM 777 C C . LEU A 1 98 ? 4.043 -7.778 6.278 1.00 97.00 98 LEU A C 1
ATOM 779 O O . LEU A 1 98 ? 3.968 -7.477 5.084 1.00 97.00 98 LEU A O 1
ATOM 783 N N . GLU A 1 99 ? 5.145 -7.588 6.998 1.00 95.19 99 GLU A N 1
ATOM 784 C CA . 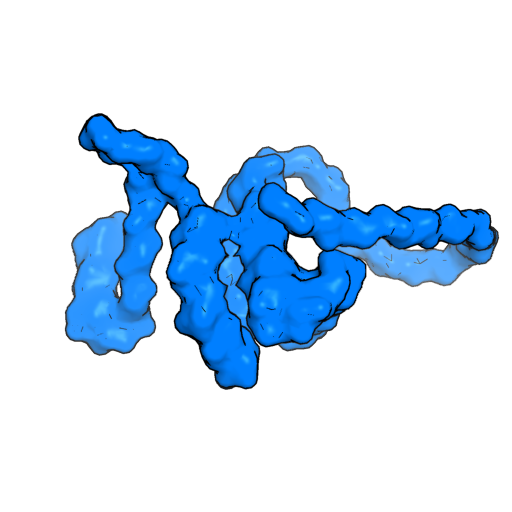GLU A 1 99 ? 6.365 -6.982 6.470 1.00 95.19 99 GLU A CA 1
ATOM 785 C C . GLU A 1 99 ? 7.547 -7.949 6.605 1.00 95.19 99 GLU A C 1
ATOM 787 O O . GLU A 1 99 ? 7.848 -8.409 7.703 1.00 95.19 99 GLU A O 1
ATOM 792 N N . ASP A 1 100 ? 8.236 -8.212 5.496 1.00 95.62 100 ASP A N 1
ATOM 793 C CA . ASP A 1 100 ? 9.522 -8.916 5.446 1.00 95.62 100 ASP A CA 1
ATOM 794 C C . ASP A 1 100 ? 10.598 -7.946 4.938 1.00 95.62 100 ASP A C 1
ATOM 796 O O . ASP A 1 100 ? 10.823 -7.777 3.735 1.00 95.62 100 ASP A O 1
ATOM 800 N N . ILE A 1 101 ? 11.189 -7.189 5.863 1.00 94.19 101 ILE A N 1
ATOM 801 C CA . ILE A 1 101 ? 12.004 -6.014 5.540 1.00 94.19 101 ILE A CA 1
ATOM 802 C C . ILE A 1 101 ? 13.430 -6.149 6.070 1.00 94.19 101 ILE A C 1
ATOM 804 O O . ILE A 1 101 ? 13.660 -6.557 7.206 1.00 94.19 101 ILE A O 1
ATOM 808 N N . TRP A 1 102 ? 14.405 -5.746 5.254 1.00 91.00 102 TRP A N 1
ATOM 809 C CA . TRP A 1 102 ? 15.831 -5.885 5.559 1.00 91.00 102 TRP A CA 1
ATOM 810 C C . TRP A 1 102 ? 16.615 -4.585 5.344 1.00 91.00 102 TRP A C 1
ATOM 812 O O . TRP A 1 102 ? 16.195 -3.679 4.619 1.00 91.00 102 TRP A O 1
ATOM 822 N N . GLY A 1 103 ? 17.798 -4.493 5.957 1.00 80.38 103 GLY A N 1
ATOM 823 C CA . GLY A 1 103 ? 18.737 -3.388 5.723 1.00 80.38 103 GLY A CA 1
ATOM 824 C C . GLY A 1 103 ? 18.459 -2.104 6.517 1.00 80.38 10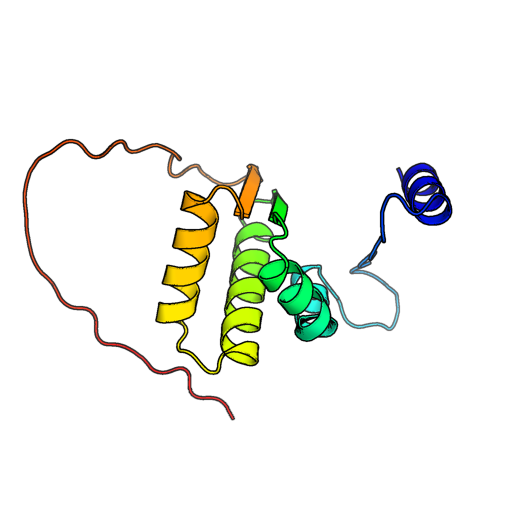3 GLY A C 1
ATOM 825 O O . GLY A 1 103 ? 18.769 -1.014 6.034 1.00 80.38 103 GLY A O 1
ATOM 826 N N . GLY A 1 104 ? 17.881 -2.221 7.714 1.00 70.56 104 GLY A N 1
ATOM 827 C CA . GLY A 1 104 ? 17.898 -1.180 8.749 1.00 70.56 104 GLY A CA 1
ATOM 828 C C . GLY A 1 104 ? 18.727 -1.632 9.955 1.00 70.56 104 GLY A C 1
ATOM 829 O O . GLY A 1 104 ? 18.917 -2.833 10.151 1.00 70.56 104 GLY A O 1
ATOM 830 N N . SER A 1 105 ? 19.219 -0.698 10.777 1.00 54.22 105 SER A N 1
ATOM 831 C CA . SER A 1 105 ? 19.640 -1.054 12.137 1.00 54.22 105 SER A CA 1
ATOM 832 C C . SER A 1 105 ? 18.386 -1.476 12.896 1.00 54.22 105 SER A C 1
ATOM 834 O O . SER A 1 105 ? 17.488 -0.657 13.091 1.00 54.22 105 SER A O 1
ATOM 836 N N . ALA A 1 106 ? 18.288 -2.752 13.255 1.00 46.47 106 ALA A N 1
ATOM 837 C CA . ALA A 1 106 ? 17.147 -3.283 13.981 1.00 46.47 106 ALA A CA 1
ATOM 838 C C . ALA A 1 106 ? 16.904 -2.477 15.270 1.00 46.47 106 ALA A C 1
ATOM 840 O O . ALA A 1 106 ? 17.749 -2.463 16.161 1.00 46.47 106 ALA A O 1
ATOM 841 N N . ALA A 1 107 ? 15.738 -1.844 15.392 1.00 44.88 107 ALA A N 1
ATOM 842 C CA . ALA A 1 107 ? 15.029 -1.946 16.658 1.00 44.88 107 ALA A CA 1
ATOM 843 C C . ALA A 1 107 ? 14.333 -3.316 16.603 1.00 44.88 107 ALA A C 1
ATOM 845 O O . ALA A 1 107 ? 13.691 -3.600 15.587 1.00 44.88 107 ALA A O 1
ATOM 846 N N . PRO A 1 108 ? 14.541 -4.208 17.583 1.00 48.28 108 PRO A N 1
ATOM 847 C CA . PRO A 1 108 ? 14.064 -5.575 17.469 1.00 48.28 108 PRO A CA 1
ATOM 848 C C . PRO A 1 108 ? 12.535 -5.583 17.426 1.00 48.28 108 PRO A C 1
ATOM 850 O O . PRO A 1 108 ? 11.876 -4.974 18.268 1.00 48.28 108 PRO A O 1
ATOM 853 N N . ALA A 1 109 ? 11.985 -6.291 16.439 1.00 52.28 109 ALA A N 1
ATOM 854 C CA . ALA A 1 109 ? 10.688 -6.923 16.607 1.00 52.28 109 ALA A CA 1
ATOM 855 C C . ALA A 1 109 ? 10.814 -7.862 17.820 1.00 52.28 109 ALA A C 1
ATOM 857 O O . ALA A 1 109 ? 11.804 -8.584 17.917 1.00 52.28 109 ALA A O 1
ATOM 858 N N . ASP A 1 110 ? 9.860 -7.792 18.746 1.00 50.69 110 ASP A N 1
ATOM 859 C CA . ASP A 1 110 ? 9.757 -8.593 19.978 1.00 50.69 110 ASP A CA 1
ATOM 860 C C . ASP A 1 110 ? 10.437 -8.024 21.238 1.00 50.69 110 ASP A C 1
ATOM 862 O O . ASP A 1 110 ? 11.239 -8.678 21.904 1.00 50.69 110 ASP A O 1
ATOM 866 N N . SER A 1 111 ? 10.014 -6.836 21.681 1.00 44.78 111 SER A N 1
ATOM 867 C CA . SER A 1 111 ? 9.930 -6.587 23.126 1.00 44.78 111 SER A CA 1
ATOM 868 C C . SER A 1 111 ? 8.584 -7.105 23.638 1.00 44.78 111 SER A C 1
ATOM 870 O O . SER A 1 111 ? 7.577 -6.397 23.601 1.00 44.78 111 SER A O 1
ATOM 872 N N . VAL A 1 112 ? 8.560 -8.354 24.106 1.00 45.06 112 VAL A N 1
ATOM 873 C CA . VAL A 1 112 ? 7.496 -8.856 24.990 1.00 45.06 112 VAL A CA 1
ATOM 874 C C . VAL A 1 112 ? 7.400 -7.889 26.182 1.00 45.06 112 VAL A C 1
ATOM 876 O O . VAL A 1 112 ? 8.433 -7.621 26.800 1.00 45.06 112 VAL A O 1
ATOM 879 N N . PRO A 1 113 ? 6.226 -7.326 26.524 1.00 42.00 113 PRO A N 1
ATOM 880 C CA . PRO A 1 113 ? 6.142 -6.359 27.609 1.00 42.00 113 PRO A CA 1
ATOM 881 C C . PRO A 1 113 ? 6.370 -7.068 28.949 1.00 42.00 113 PRO A C 1
ATOM 883 O O . PRO A 1 113 ? 5.512 -7.810 29.433 1.00 42.00 113 PRO A O 1
ATOM 886 N N . SER A 1 114 ? 7.529 -6.832 29.569 1.00 46.81 114 SER A N 1
ATOM 887 C CA . SER A 1 114 ? 7.710 -7.098 30.994 1.00 46.81 114 SER A CA 1
ATOM 888 C C . SER A 1 114 ? 6.824 -6.126 31.766 1.00 46.81 114 SER A C 1
ATOM 890 O O . SER A 1 114 ? 6.934 -4.913 31.586 1.00 46.81 114 SER A O 1
ATOM 892 N N . HIS A 1 115 ? 5.946 -6.656 32.615 1.00 46.66 115 HIS A N 1
ATOM 893 C CA . HIS A 1 115 ? 5.242 -5.860 33.612 1.00 46.66 115 HIS A CA 1
ATOM 894 C C . HIS A 1 115 ? 6.275 -5.165 34.501 1.00 46.66 115 HIS A C 1
ATOM 896 O O . HIS A 1 115 ? 6.919 -5.843 35.291 1.00 46.66 115 HIS A O 1
ATOM 902 N N . ASP A 1 116 ? 6.452 -3.852 34.341 1.00 38.91 116 ASP A N 1
ATOM 903 C CA . ASP A 1 116 ? 6.525 -2.926 35.471 1.00 38.91 116 ASP A CA 1
ATOM 904 C C . ASP A 1 116 ? 6.631 -1.450 35.048 1.00 38.91 116 ASP A C 1
ATOM 906 O O . ASP A 1 116 ? 7.490 -1.045 34.270 1.00 38.91 116 ASP A O 1
ATOM 910 N N . THR A 1 117 ? 5.818 -0.647 35.739 1.00 39.25 117 THR A N 1
ATOM 911 C CA . THR A 1 117 ? 5.933 0.801 36.000 1.00 39.25 117 THR A CA 1
ATOM 912 C C . THR A 1 117 ? 5.341 1.808 34.999 1.00 39.25 117 THR A C 1
ATOM 914 O O . THR A 1 117 ? 5.743 1.957 33.852 1.00 39.25 117 THR A O 1
ATOM 917 N N . ALA A 1 118 ? 4.386 2.569 35.539 1.00 37.78 118 ALA A N 1
ATOM 918 C CA . ALA A 1 118 ? 3.697 3.724 34.984 1.00 37.78 118 ALA A CA 1
ATOM 919 C C . ALA A 1 118 ? 4.572 4.986 34.852 1.00 37.78 118 ALA A C 1
ATOM 921 O O . ALA A 1 118 ? 5.442 5.207 35.689 1.00 37.78 118 ALA A O 1
ATOM 922 N N . ALA A 1 119 ? 4.230 5.877 33.910 1.00 37.22 119 ALA A N 1
ATOM 923 C CA . ALA A 1 119 ? 4.105 7.329 34.131 1.00 37.22 119 ALA A CA 1
ATOM 924 C C . ALA A 1 119 ? 3.586 8.057 32.874 1.00 37.22 119 ALA A C 1
ATOM 926 O O . ALA A 1 119 ? 3.800 7.633 31.744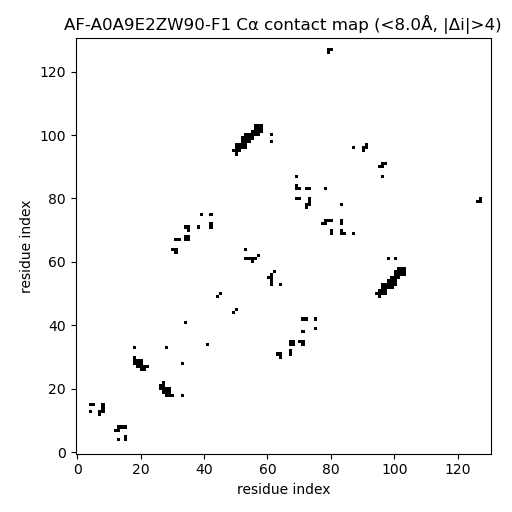 1.00 37.22 119 ALA A O 1
ATOM 927 N N . MET A 1 120 ? 2.878 9.158 33.124 1.00 38.28 120 MET A N 1
ATOM 928 C CA . MET A 1 120 ? 2.103 9.979 32.193 1.00 38.28 120 MET A CA 1
ATOM 929 C C . MET A 1 120 ? 2.931 10.963 31.350 1.00 38.28 120 MET A C 1
ATOM 931 O O . MET A 1 120 ? 3.980 11.428 31.788 1.00 38.28 120 MET A O 1
ATOM 935 N N . GLY A 1 121 ? 2.362 11.407 30.221 1.00 36.53 121 GLY A N 1
ATOM 936 C CA . GLY A 1 121 ? 2.757 12.641 29.527 1.00 36.53 121 GLY A CA 1
ATOM 937 C C . GLY A 1 121 ? 2.079 12.793 28.161 1.00 36.53 121 GLY A C 1
ATOM 938 O O . GLY A 1 121 ? 2.393 12.054 27.238 1.00 36.53 121 GLY A O 1
ATOM 939 N N . GLY A 1 122 ? 1.113 13.712 28.055 1.00 41.19 122 GLY A N 1
ATOM 940 C CA . GLY A 1 122 ? 0.212 13.879 26.908 1.00 41.19 122 GLY A CA 1
ATOM 941 C C . GLY A 1 122 ? 0.850 14.435 25.629 1.00 41.19 122 GLY A C 1
ATOM 942 O O . GLY A 1 122 ? 1.790 15.226 25.672 1.00 41.19 122 GLY A O 1
ATOM 943 N N . SER A 1 123 ? 0.274 14.040 24.490 1.00 42.53 123 SER A N 1
ATOM 944 C CA . SER A 1 123 ? 0.644 14.493 23.147 1.00 42.53 123 SER A CA 1
ATOM 945 C C . SER A 1 123 ? -0.492 15.316 22.538 1.00 42.53 123 SER A C 1
ATOM 947 O O . SER A 1 123 ? -1.639 14.867 22.490 1.00 42.53 123 SER A O 1
ATOM 949 N N . ALA A 1 124 ? -0.173 16.534 22.103 1.00 44.97 124 ALA A N 1
ATOM 950 C CA . ALA A 1 124 ? -1.086 17.419 21.395 1.00 44.97 124 ALA A CA 1
ATOM 951 C C . ALA A 1 124 ? -1.229 16.963 19.935 1.00 44.97 124 ALA A C 1
ATOM 953 O O . ALA A 1 124 ? -0.240 16.805 19.220 1.00 44.97 124 ALA A O 1
ATOM 954 N N . ALA A 1 125 ? -2.474 16.764 19.501 1.00 42.69 125 ALA A N 1
ATOM 955 C CA . ALA A 1 125 ? -2.819 16.429 18.129 1.00 42.69 125 ALA A CA 1
ATOM 956 C C . ALA A 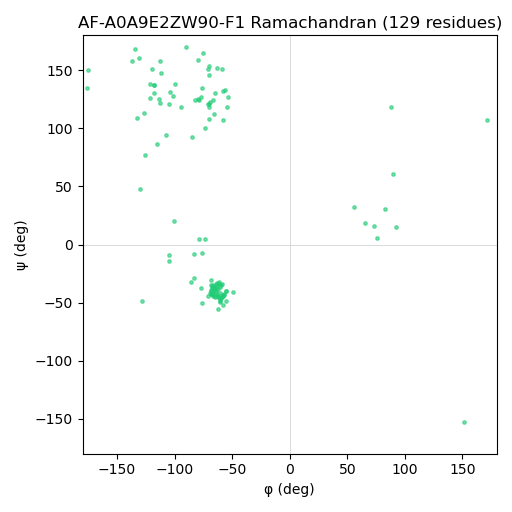1 125 ? -2.564 17.628 17.204 1.00 42.69 125 ALA A C 1
ATOM 958 O O . ALA A 1 125 ? -3.133 18.702 17.398 1.00 42.69 125 ALA A O 1
ATOM 959 N N . VAL A 1 126 ? -1.730 17.429 16.184 1.00 51.62 126 VAL A N 1
ATOM 960 C CA . VAL A 1 126 ? -1.611 18.347 15.047 1.00 51.62 126 VAL A CA 1
ATOM 961 C C . VAL A 1 126 ? -2.543 17.827 13.947 1.00 51.62 126 VAL A C 1
ATOM 963 O O . VAL A 1 126 ? -2.355 16.693 13.499 1.00 51.62 126 VAL A O 1
ATOM 966 N N . PRO A 1 127 ? -3.567 18.590 13.528 1.00 52.16 127 PRO A N 1
ATOM 967 C CA . PRO A 1 127 ? -4.425 18.197 12.420 1.00 52.16 127 PRO A CA 1
ATOM 968 C C . PRO A 1 127 ? -3.665 18.261 11.090 1.00 52.16 127 PRO A C 1
ATOM 970 O O . PRO A 1 127 ? -2.816 19.122 10.873 1.00 52.16 127 PRO A O 1
ATOM 973 N N . CYS A 1 128 ? -3.991 17.339 10.185 1.00 45.53 128 CYS A N 1
ATOM 974 C CA . CYS A 1 128 ? -3.548 17.399 8.799 1.00 45.53 128 CYS A CA 1
ATOM 975 C C . CYS A 1 128 ? -4.338 18.495 8.073 1.00 45.53 128 CYS A C 1
ATOM 977 O O . CYS A 1 128 ? -5.482 18.276 7.682 1.00 45.53 128 CYS A O 1
ATOM 979 N N . GLU A 1 129 ? -3.740 19.673 7.906 1.00 45.12 129 GLU A N 1
ATOM 980 C CA . GLU A 1 129 ? -4.241 20.682 6.972 1.00 45.12 129 GLU A CA 1
ATOM 981 C C . GLU A 1 129 ? -3.825 20.318 5.545 1.00 45.12 129 GLU A C 1
ATOM 983 O O . GLU A 1 129 ? -2.646 20.117 5.247 1.00 45.12 129 GLU A O 1
ATOM 988 N N . GLY A 1 130 ? -4.826 20.219 4.673 1.00 54.03 130 GLY A N 1
ATOM 989 C CA . GLY A 1 130 ? -4.667 20.223 3.229 1.00 54.03 130 GLY A CA 1
ATOM 990 C C . GLY A 1 130 ? -4.986 21.605 2.665 1.00 54.03 130 GLY A C 1
ATOM 991 O O . GLY A 1 130 ? -5.965 22.232 3.073 1.00 54.03 130 GLY A O 1
ATOM 992 N N . ALA A 1 131 ? -4.167 22.032 1.707 1.00 38.06 131 ALA A N 1
ATOM 993 C CA . ALA A 1 131 ? -4.503 22.938 0.614 1.00 38.06 131 ALA A CA 1
ATOM 994 C C . ALA A 1 131 ? -3.661 22.533 -0.603 1.00 38.06 131 ALA A C 1
ATOM 996 O O . ALA A 1 131 ? -2.450 22.273 -0.408 1.00 38.06 131 ALA A O 1
#

Foldseek 3Di:
DVVVVVVCVVVVNDDDDDQDQDDPPDHGDDPLNVCLVCLVVNVVCVVVVAAAEAEEAPPPRVVSNLVSQLVSVCVVPVDFSVVSVVVVVVCVVVNRYYYHHDDDPDPDDDPPDDDDDDDDDDDDDDTDDDD

Secondary structure (DSSP, 8-state):
-HHHHHHHHHTTS-------S--TTS----HHHHHHHTHHHHHHHHHTTPPEEEEEETTTHHHHHHHHHHHHHHHHH---HHHHHHHHHHHHHTT-EEEEEESS-PPPS--------------PPPP----

Radius of gyration: 17.99 Å; Cα contacts (8 Å, |Δi|>4): 108; chains: 1; bounding box: 32×40×56 Å